Protein AF-A0A1I5K0F8-F1 (afdb_monomer_lite)

Organism: NCBI:txid1523247

Secondary structure (DSSP, 8-state):
------S-EEEEEEE---TTSS--EEEE-HHHHTT-EEEEEE--SSSS-PPPPPTT-EEEEEEGGG-TTSEEEEEEPPPPPP-

Sequence (83 aa):
MSGTHLGLYRGVVEEGADPAARGRVLVSVPAVLGGALRRAERSVDRPGAVEPLAAGTAVWVQFEDGDADRPVVVGCVPGPPEP

Structure (mmCIF, N/CA/C/O backbone):
data_AF-A0A1I5K0F8-F1
#
_entry.id   AF-A0A1I5K0F8-F1
#
loop_
_atom_site.group_PDB
_atom_site.id
_atom_site.type_symbol
_atom_site.label_atom_id
_atom_site.label_alt_id
_atom_site.label_comp_id
_atom_site.label_asym_id
_atom_site.label_entity_id
_atom_site.label_seq_id
_atom_site.pdbx_PDB_ins_code
_atom_site.Cartn_x
_atom_site.Cartn_y
_atom_site.Cartn_z
_atom_site.occupancy
_atom_site.B_iso_or_equiv
_atom_site.auth_seq_id
_atom_site.auth_comp_id
_atom_site.auth_asym_id
_atom_site.auth_atom_id
_atom_site.pdbx_PDB_model_num
ATOM 1 N N . MET A 1 1 ? -12.515 -3.436 13.218 1.00 47.41 1 MET A N 1
ATOM 2 C CA . MET A 1 1 ? -13.629 -2.503 12.949 1.00 47.41 1 MET A CA 1
ATOM 3 C C . MET A 1 1 ? -13.840 -2.505 11.450 1.00 47.41 1 MET A C 1
ATOM 5 O O . MET A 1 1 ? -12.889 -2.196 10.754 1.00 47.41 1 MET A O 1
ATOM 9 N N . SER A 1 2 ? -15.008 -2.922 10.959 1.00 56.12 2 SER A N 1
ATOM 10 C CA . SER A 1 2 ? -15.318 -2.872 9.524 1.00 56.12 2 SER A CA 1
ATOM 11 C C . SER A 1 2 ? -15.988 -1.531 9.241 1.00 56.12 2 SER A C 1
ATOM 13 O O . SER A 1 2 ? -17.199 -1.402 9.399 1.00 56.12 2 SER A O 1
ATOM 15 N N . GLY A 1 3 ? -15.183 -0.509 8.961 1.00 66.44 3 GLY A N 1
ATOM 16 C CA . GLY A 1 3 ? -15.647 0.788 8.474 1.00 66.44 3 GLY A CA 1
ATOM 17 C C . GLY A 1 3 ? -15.186 0.979 7.033 1.00 66.44 3 GLY A C 1
ATOM 18 O O . GLY A 1 3 ? -14.161 0.434 6.645 1.00 66.44 3 GLY A O 1
ATOM 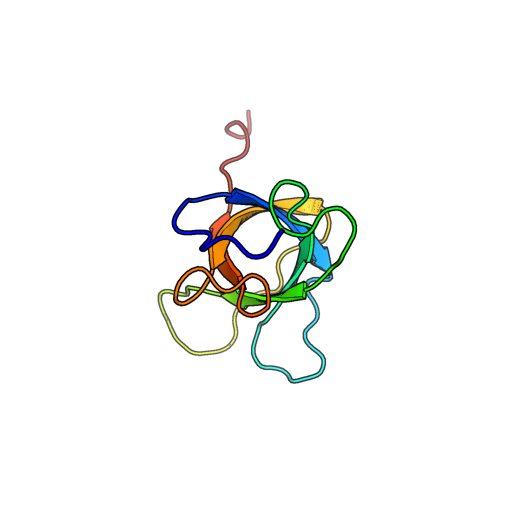19 N N . THR A 1 4 ? -15.936 1.731 6.234 1.00 80.75 4 THR A N 1
ATOM 20 C CA . THR A 1 4 ? -15.541 2.071 4.862 1.00 80.75 4 THR A CA 1
ATOM 21 C C . THR A 1 4 ? -14.436 3.133 4.893 1.00 80.75 4 THR A C 1
ATOM 23 O O . THR A 1 4 ? -14.639 4.232 5.415 1.00 80.75 4 THR A O 1
ATOM 26 N N . HIS A 1 5 ? -13.258 2.820 4.354 1.00 88.31 5 HIS A N 1
ATOM 27 C CA . HIS A 1 5 ? -12.065 3.672 4.404 1.00 88.31 5 HIS A CA 1
ATOM 28 C C . HIS A 1 5 ? -11.936 4.564 3.160 1.00 88.31 5 HIS A C 1
ATOM 30 O O . HIS A 1 5 ? -11.157 4.282 2.257 1.00 88.31 5 HIS A O 1
ATOM 36 N N . LEU A 1 6 ? -12.700 5.659 3.109 1.00 88.06 6 LEU A N 1
ATOM 37 C CA . LEU A 1 6 ? -12.805 6.536 1.925 1.00 88.06 6 LEU A CA 1
ATOM 38 C C . LEU A 1 6 ? -11.746 7.655 1.843 1.00 88.06 6 LEU A C 1
ATOM 40 O O . LEU A 1 6 ? -11.845 8.542 1.000 1.00 88.06 6 LEU A O 1
ATOM 44 N N . GLY A 1 7 ? -10.771 7.669 2.754 1.00 93.56 7 GLY A N 1
ATOM 45 C CA . GLY A 1 7 ? -9.732 8.699 2.813 1.00 93.56 7 GLY A CA 1
ATOM 46 C C . GLY A 1 7 ? -8.429 8.328 2.101 1.00 93.56 7 GLY A C 1
ATOM 47 O O . GLY A 1 7 ? -8.230 7.204 1.646 1.00 93.56 7 GLY A O 1
ATOM 48 N N . LEU A 1 8 ? -7.499 9.286 2.088 1.00 96.69 8 LEU A N 1
ATOM 49 C CA . LEU A 1 8 ? -6.084 9.037 1.818 1.00 96.69 8 LEU A CA 1
ATOM 50 C C . LEU A 1 8 ? -5.375 8.671 3.120 1.00 96.69 8 LEU A C 1
ATOM 52 O O . LEU A 1 8 ? -5.436 9.412 4.103 1.00 96.69 8 LEU A O 1
ATOM 56 N N . TYR A 1 9 ? -4.659 7.554 3.110 1.00 97.50 9 TYR A N 1
ATOM 57 C CA . TYR A 1 9 ? -3.943 7.037 4.269 1.00 97.50 9 TYR A CA 1
ATOM 58 C C . TYR A 1 9 ? -2.442 6.976 4.012 1.00 97.50 9 TYR A C 1
ATOM 60 O O . TYR A 1 9 ? -1.978 6.829 2.880 1.00 97.50 9 TYR A O 1
ATOM 68 N N . ARG A 1 10 ? -1.672 7.089 5.096 1.00 97.62 10 ARG A N 1
ATOM 69 C CA . ARG A 1 10 ? -0.217 6.938 5.075 1.00 97.62 10 ARG A CA 1
ATOM 70 C C . ARG A 1 10 ? 0.146 5.466 5.122 1.00 97.62 10 ARG A C 1
ATOM 72 O O . ARG A 1 10 ? -0.264 4.770 6.051 1.00 97.62 10 ARG A O 1
ATOM 79 N N . GLY A 1 11 ? 0.952 5.039 4.160 1.00 97.38 11 GLY A N 1
ATOM 80 C CA . GLY A 1 11 ? 1.554 3.718 4.158 1.00 97.38 11 GLY A CA 1
ATOM 81 C C . GLY A 1 11 ? 3.052 3.755 3.905 1.00 97.38 11 GLY A C 1
ATOM 82 O O . GLY A 1 11 ? 3.624 4.795 3.557 1.00 97.38 11 GLY A O 1
ATOM 83 N N . VAL A 1 12 ? 3.672 2.596 4.082 1.00 97.88 12 VAL A N 1
ATOM 84 C CA . VAL A 1 12 ? 5.079 2.348 3.769 1.00 97.88 12 VAL A CA 1
ATOM 85 C C . VAL A 1 12 ? 5.159 1.089 2.921 1.00 97.88 12 VAL A C 1
ATOM 87 O O . VAL A 1 12 ? 4.464 0.110 3.188 1.00 97.88 12 VAL A O 1
ATOM 90 N N . VAL A 1 13 ? 5.981 1.126 1.875 1.00 97.75 13 VAL A N 1
ATOM 91 C CA . VAL A 1 13 ? 6.303 -0.063 1.084 1.00 97.75 13 VAL A CA 1
ATOM 92 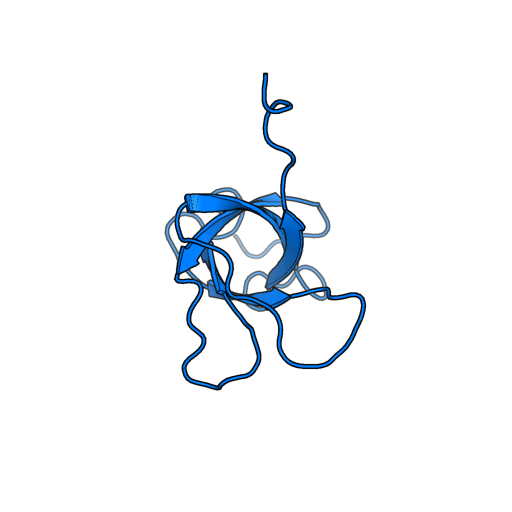C C . VAL A 1 13 ? 7.195 -0.971 1.920 1.00 97.75 13 VAL A C 1
ATOM 94 O O . VAL A 1 13 ? 8.297 -0.576 2.280 1.00 97.75 13 VAL A O 1
ATOM 97 N N . GLU A 1 14 ? 6.748 -2.189 2.201 1.00 97.75 14 GLU A N 1
ATOM 98 C CA . GLU A 1 14 ? 7.564 -3.191 2.904 1.00 97.75 14 GLU A CA 1
ATOM 99 C C . GLU A 1 14 ? 8.361 -4.054 1.915 1.00 97.75 14 GLU A C 1
ATOM 101 O O . GLU A 1 14 ? 9.467 -4.497 2.206 1.00 97.75 14 GLU A O 1
ATOM 106 N N . GLU A 1 15 ? 7.824 -4.273 0.710 1.00 96.69 15 GLU A N 1
ATOM 107 C CA . GLU A 1 15 ? 8.478 -5.053 -0.343 1.00 96.69 15 GLU A CA 1
ATOM 108 C C . GLU A 1 15 ? 7.958 -4.620 -1.722 1.00 96.69 15 GLU A C 1
ATOM 110 O O . GLU A 1 15 ? 6.749 -4.615 -1.971 1.00 96.69 15 GLU A O 1
ATOM 115 N N . GLY A 1 16 ? 8.878 -4.271 -2.626 1.00 93.25 16 GLY A N 1
ATOM 116 C CA . GLY A 1 16 ? 8.559 -3.819 -3.983 1.00 93.25 16 GLY A CA 1
ATOM 117 C C . GLY A 1 16 ? 8.369 -4.931 -5.018 1.00 93.25 16 GLY A C 1
ATOM 118 O O . GLY A 1 16 ? 7.830 -4.676 -6.093 1.00 93.25 16 GLY A O 1
ATOM 119 N N . ALA A 1 17 ? 8.838 -6.146 -4.726 1.00 89.94 17 ALA A N 1
ATOM 120 C CA . ALA A 1 17 ? 8.773 -7.271 -5.650 1.00 89.94 17 ALA A CA 1
ATOM 121 C C . ALA A 1 17 ? 7.363 -7.882 -5.680 1.00 89.94 17 ALA A C 1
ATOM 123 O O . ALA A 1 17 ? 6.791 -8.219 -4.641 1.00 89.94 17 ALA A O 1
ATOM 124 N N . ASP A 1 18 ? 6.818 -8.075 -6.884 1.00 88.94 18 ASP A N 1
ATOM 125 C CA . ASP A 1 18 ? 5.543 -8.763 -7.088 1.00 88.94 18 ASP A CA 1
ATOM 126 C C . ASP A 1 18 ? 5.769 -10.148 -7.709 1.00 88.94 18 ASP A C 1
ATOM 128 O O . ASP A 1 18 ? 6.075 -10.231 -8.901 1.00 88.94 18 ASP A O 1
ATOM 132 N N . PRO A 1 19 ? 5.548 -11.245 -6.960 1.00 88.06 19 PRO A N 1
ATOM 133 C CA . PRO A 1 19 ? 5.656 -12.602 -7.493 1.00 88.06 19 PRO A CA 1
ATOM 134 C C . PRO A 1 19 ? 4.730 -12.882 -8.684 1.00 88.06 19 PRO A C 1
ATOM 136 O O . PRO A 1 19 ? 5.013 -13.771 -9.479 1.00 88.06 19 PRO A O 1
ATOM 139 N N . ALA A 1 20 ? 3.624 -12.139 -8.821 1.00 89.50 20 ALA A N 1
ATOM 140 C CA . ALA A 1 20 ? 2.703 -12.287 -9.948 1.00 89.50 20 ALA A CA 1
ATOM 141 C C . ALA A 1 20 ? 3.072 -11.414 -11.159 1.00 89.50 20 ALA A C 1
ATOM 143 O O . ALA A 1 20 ? 2.323 -11.403 -12.133 1.00 89.50 20 ALA A O 1
ATOM 144 N N . ALA A 1 21 ? 4.172 -10.654 -11.087 1.00 86.31 21 ALA A N 1
ATOM 145 C CA . ALA A 1 21 ? 4.625 -9.738 -12.133 1.00 86.31 21 ALA A CA 1
ATOM 146 C C . ALA A 1 21 ? 3.549 -8.734 -12.607 1.00 86.31 21 ALA A C 1
ATOM 148 O O . ALA A 1 21 ? 3.524 -8.349 -13.774 1.00 86.31 21 ALA A O 1
ATOM 149 N N . ARG A 1 22 ? 2.660 -8.290 -11.703 1.00 86.81 22 ARG A N 1
ATOM 150 C CA . ARG A 1 22 ? 1.623 -7.275 -11.982 1.00 86.81 22 ARG A CA 1
ATOM 151 C C . ARG A 1 22 ? 2.035 -5.861 -11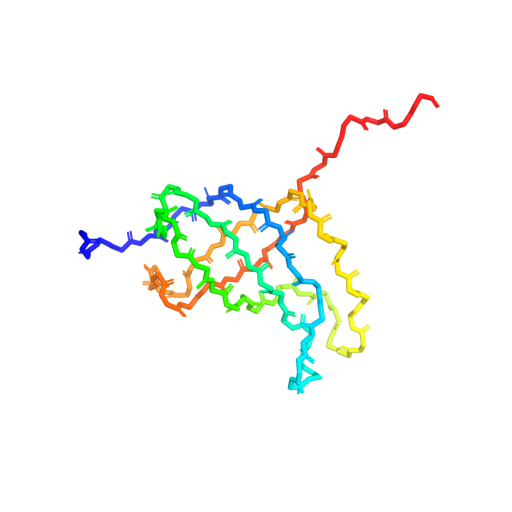.564 1.00 86.81 22 ARG A C 1
ATOM 153 O O . ARG A 1 22 ? 1.313 -4.914 -11.848 1.00 86.81 22 ARG A O 1
ATOM 160 N N . GLY A 1 23 ? 3.179 -5.715 -10.893 1.00 88.81 23 GLY A N 1
ATOM 161 C CA . GLY A 1 23 ? 3.684 -4.428 -10.404 1.00 88.81 23 GLY A CA 1
ATOM 162 C C . GLY A 1 23 ? 3.104 -3.991 -9.054 1.00 88.81 23 GLY A C 1
ATOM 163 O O . GLY A 1 23 ? 3.224 -2.820 -8.700 1.00 88.81 23 GLY A O 1
ATOM 164 N N . ARG A 1 24 ? 2.482 -4.902 -8.295 1.00 94.00 24 ARG A N 1
ATOM 165 C CA . ARG A 1 24 ? 1.952 -4.627 -6.947 1.00 94.00 24 ARG A CA 1
ATOM 166 C C . ARG A 1 24 ? 3.072 -4.491 -5.918 1.00 94.00 24 ARG A C 1
ATOM 168 O O . ARG A 1 24 ? 4.166 -5.009 -6.108 1.00 94.00 24 ARG A O 1
ATOM 175 N N . VAL A 1 25 ? 2.777 -3.863 -4.786 1.00 96.12 25 VAL A N 1
ATOM 176 C CA . VAL A 1 25 ? 3.737 -3.696 -3.679 1.00 96.12 25 VAL A CA 1
ATOM 177 C C . VAL A 1 25 ? 3.140 -4.174 -2.360 1.00 96.12 25 VAL A C 1
ATOM 179 O O . VAL A 1 25 ? 1.934 -4.051 -2.155 1.00 96.12 25 VAL A O 1
ATOM 182 N N . LEU A 1 26 ? 3.948 -4.743 -1.456 1.00 97.81 26 LEU A N 1
ATOM 183 C CA . LEU A 1 26 ? 3.504 -4.925 -0.068 1.00 97.81 26 LEU A CA 1
ATOM 184 C C . LEU A 1 26 ? 3.482 -3.574 0.613 1.00 97.81 26 LEU A C 1
ATOM 186 O O . LEU A 1 26 ? 4.491 -2.870 0.581 1.00 97.81 26 LEU A O 1
ATOM 190 N N . VAL A 1 27 ? 2.389 -3.264 1.293 1.00 98.25 27 VAL A N 1
ATOM 191 C CA . VAL A 1 27 ? 2.308 -2.065 2.118 1.00 98.25 27 VAL A CA 1
ATOM 192 C C . VAL A 1 27 ? 1.837 -2.386 3.523 1.00 98.25 27 VAL A C 1
ATOM 194 O O . VAL A 1 27 ? 0.984 -3.257 3.733 1.00 98.25 27 VAL A O 1
ATOM 197 N N . SER A 1 28 ? 2.374 -1.632 4.473 1.00 98.31 28 SER A N 1
ATOM 198 C CA . SER A 1 28 ? 1.762 -1.409 5.775 1.00 98.31 28 SER A CA 1
ATOM 199 C C . SER A 1 28 ? 0.946 -0.114 5.724 1.00 98.31 28 SER A C 1
ATOM 201 O O . SER A 1 28 ? 1.351 0.870 5.103 1.00 98.31 28 SER A O 1
ATOM 203 N N . VAL A 1 29 ? -0.230 -0.109 6.359 1.00 98.00 29 VAL A N 1
ATOM 204 C CA . VAL A 1 29 ? -1.082 1.086 6.519 1.00 98.00 29 VAL A CA 1
ATOM 205 C C . VAL A 1 29 ? -1.639 1.084 7.944 1.00 98.00 29 VAL A C 1
ATOM 207 O O . VAL A 1 29 ? -2.771 0.644 8.153 1.00 98.00 29 VAL A O 1
ATOM 210 N N . PRO A 1 30 ? -0.870 1.528 8.956 1.00 96.56 30 PRO A N 1
ATOM 211 C CA . PRO A 1 30 ? -1.219 1.283 10.358 1.00 96.56 30 PRO A CA 1
ATOM 212 C C . PRO A 1 30 ? -2.590 1.812 10.788 1.00 96.56 30 PRO A C 1
ATOM 214 O O . PRO A 1 30 ? -3.280 1.178 11.581 1.00 96.56 30 PRO A O 1
ATOM 217 N N . ALA A 1 31 ? -3.024 2.937 10.215 1.00 95.56 31 ALA A N 1
ATOM 218 C CA . ALA A 1 31 ? -4.317 3.548 10.519 1.00 95.56 31 ALA A CA 1
ATOM 219 C C . ALA A 1 31 ? -5.535 2.718 10.058 1.00 95.56 31 ALA A C 1
ATOM 221 O O . ALA A 1 31 ? -6.641 2.965 10.532 1.00 95.56 31 ALA A O 1
ATOM 222 N N . VAL A 1 32 ? -5.347 1.763 9.138 1.00 96.06 32 VAL A N 1
ATOM 223 C CA . VAL A 1 32 ? -6.427 0.939 8.560 1.00 96.06 32 VAL A CA 1
ATOM 224 C C . VAL A 1 32 ? -6.196 -0.549 8.817 1.00 96.06 32 VAL A C 1
ATOM 226 O O . VAL A 1 32 ? -7.089 -1.246 9.286 1.00 96.06 32 VAL A O 1
ATOM 229 N N . LEU A 1 33 ? -4.978 -1.031 8.569 1.00 95.50 33 LEU A N 1
ATOM 230 C CA . LEU A 1 33 ? -4.600 -2.442 8.665 1.00 95.50 33 LEU A CA 1
ATOM 231 C C . LEU A 1 33 ? -4.042 -2.831 10.044 1.00 95.50 33 LEU A C 1
ATOM 233 O O . LEU A 1 33 ? -3.809 -4.013 10.307 1.00 95.50 33 LEU A O 1
ATOM 237 N N . GLY A 1 34 ? -3.792 -1.858 10.927 1.00 93.75 34 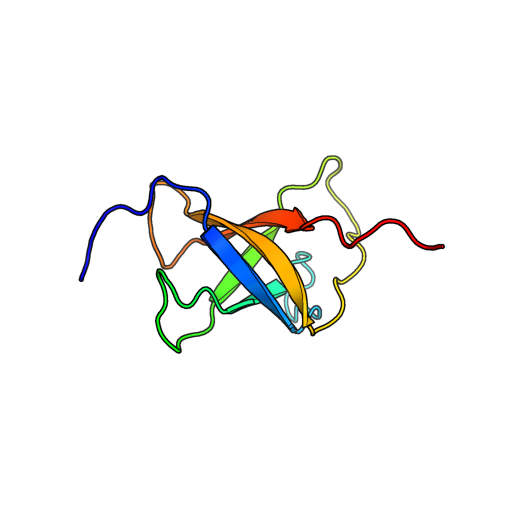GLY A N 1
ATOM 238 C CA . GLY A 1 34 ? -3.105 -2.088 12.196 1.00 93.75 34 GLY A CA 1
ATOM 239 C C . GLY A 1 34 ? -1.674 -2.578 11.962 1.00 93.75 34 GLY A C 1
ATOM 240 O O . GLY A 1 34 ? -0.809 -1.807 11.565 1.00 93.75 34 GLY A O 1
ATOM 241 N N . GLY A 1 35 ? -1.422 -3.866 12.198 1.00 94.19 35 GLY A N 1
ATOM 242 C CA . GLY A 1 35 ? -0.128 -4.507 11.925 1.00 94.19 35 GLY A CA 1
ATOM 243 C C . GLY A 1 35 ? -0.117 -5.412 10.692 1.00 94.19 35 GLY A C 1
ATOM 244 O O . GLY A 1 35 ? 0.912 -6.007 10.385 1.00 94.19 35 GLY A O 1
ATOM 245 N N . ALA A 1 36 ? -1.253 -5.574 10.009 1.00 96.94 36 ALA A N 1
ATOM 246 C CA . ALA A 1 36 ? -1.337 -6.451 8.852 1.00 96.94 36 ALA A CA 1
ATOM 247 C C . ALA A 1 36 ? -0.720 -5.801 7.607 1.00 96.94 36 ALA A C 1
ATOM 249 O O . ALA A 1 36 ? -0.791 -4.588 7.409 1.00 96.94 36 ALA A O 1
ATOM 250 N N . LEU A 1 37 ? -0.167 -6.647 6.740 1.00 97.69 37 LEU A N 1
ATOM 251 C CA . LEU A 1 37 ? 0.332 -6.252 5.430 1.00 97.69 37 LEU A CA 1
ATOM 252 C C . LEU A 1 37 ? -0.665 -6.647 4.343 1.00 97.69 37 LEU A C 1
ATOM 254 O O . LEU A 1 37 ? -1.378 -7.654 4.461 1.00 97.69 37 LEU A O 1
ATOM 258 N N . ARG A 1 38 ? -0.702 -5.861 3.268 1.00 97.44 38 ARG A N 1
ATOM 259 C CA . ARG A 1 38 ? -1.518 -6.142 2.083 1.00 97.44 38 ARG A CA 1
ATOM 260 C C . ARG A 1 38 ? -0.742 -5.833 0.812 1.00 97.44 38 ARG A C 1
ATOM 262 O O . ARG A 1 38 ? 0.051 -4.895 0.774 1.00 97.44 38 ARG A O 1
ATOM 269 N N . ARG A 1 39 ? -0.960 -6.639 -0.231 1.00 96.75 39 ARG A N 1
ATOM 270 C CA . ARG A 1 39 ? -0.479 -6.318 -1.579 1.00 96.75 39 ARG A CA 1
ATOM 271 C C . ARG A 1 39 ? -1.414 -5.267 -2.161 1.00 96.75 39 ARG A C 1
ATOM 273 O O . ARG A 1 39 ? -2.604 -5.527 -2.286 1.00 96.75 39 ARG A O 1
ATOM 280 N N . ALA A 1 40 ? -0.865 -4.111 -2.496 1.00 97.12 40 ALA A N 1
ATOM 281 C CA . ALA A 1 40 ? -1.596 -3.013 -3.098 1.00 97.12 40 ALA A CA 1
ATOM 282 C C . ALA A 1 40 ? -1.347 -2.954 -4.602 1.00 97.12 40 ALA A C 1
ATOM 284 O O . ALA A 1 40 ? -0.205 -3.088 -5.057 1.00 97.12 40 ALA A O 1
ATOM 285 N N . GLU A 1 41 ? -2.417 -2.716 -5.356 1.00 95.50 41 GLU A N 1
ATOM 286 C CA . GLU A 1 41 ? -2.302 -2.256 -6.739 1.00 95.50 41 GLU A CA 1
ATOM 287 C C . GLU A 1 41 ? -1.654 -0.866 -6.768 1.00 95.50 41 GLU A C 1
ATOM 289 O O . GLU A 1 41 ? -1.587 -0.163 -5.755 1.00 95.50 41 GLU A O 1
ATOM 294 N N . ARG A 1 42 ? -1.156 -0.453 -7.933 1.00 93.94 42 ARG A N 1
ATOM 295 C CA . ARG A 1 42 ? -0.562 0.875 -8.115 1.00 93.94 42 ARG A CA 1
ATOM 296 C C . ARG A 1 42 ? -1.341 1.658 -9.154 1.00 93.94 42 ARG A C 1
ATOM 298 O O . ARG A 1 42 ? -1.503 1.200 -10.281 1.00 93.94 42 ARG A O 1
ATOM 305 N N . SER A 1 43 ? -1.759 2.862 -8.785 1.00 93.31 43 SER A N 1
ATOM 306 C CA . SER A 1 43 ? -2.224 3.857 -9.745 1.00 93.31 43 SER A CA 1
ATOM 307 C C . SER A 1 43 ? -1.015 4.346 -10.536 1.00 93.31 43 SER A C 1
ATOM 309 O O . SER A 1 43 ? -0.113 4.964 -9.971 1.00 93.31 43 SER A O 1
ATOM 311 N N . VAL A 1 44 ? -0.971 4.025 -11.825 1.00 88.44 44 VAL A N 1
ATOM 312 C CA . VAL A 1 44 ? 0.136 4.372 -12.722 1.00 88.44 44 VAL A CA 1
ATOM 313 C C . VAL A 1 44 ? -0.393 5.028 -13.987 1.00 88.44 44 VAL A C 1
ATOM 315 O O . VAL A 1 44 ? -1.428 4.625 -14.512 1.00 88.44 44 VAL A O 1
ATOM 318 N N . ASP A 1 45 ? 0.345 6.011 -14.498 1.00 82.44 45 ASP A N 1
ATOM 319 C CA . ASP A 1 45 ? -0.071 6.781 -15.677 1.00 82.44 45 ASP A CA 1
ATOM 320 C C . ASP A 1 45 ? -0.047 5.953 -16.965 1.00 82.44 45 ASP A C 1
ATOM 322 O O . ASP A 1 45 ? -0.793 6.222 -17.907 1.00 82.44 45 ASP A O 1
ATOM 326 N N . ARG A 1 46 ? 0.830 4.943 -17.030 1.00 79.69 46 ARG A N 1
ATOM 327 C CA . ARG A 1 46 ? 0.914 4.022 -18.163 1.00 79.69 46 ARG A CA 1
ATOM 328 C C . ARG A 1 46 ? 0.932 2.566 -17.703 1.00 79.69 46 ARG A C 1
ATOM 330 O O . ARG A 1 46 ? 1.753 2.217 -16.855 1.00 79.69 46 ARG A O 1
ATOM 337 N N . PRO A 1 47 ? 0.082 1.703 -18.288 1.00 73.75 47 PRO A N 1
ATOM 338 C CA . PRO A 1 47 ? 0.148 0.268 -18.050 1.00 73.75 47 PRO A CA 1
ATOM 339 C C . PRO A 1 47 ? 1.448 -0.300 -18.638 1.00 73.75 47 PRO A C 1
ATOM 341 O O . PRO A 1 47 ? 1.850 0.073 -19.741 1.00 73.75 47 PRO A O 1
ATOM 344 N N . GLY A 1 48 ? 2.112 -1.204 -17.915 1.00 74.31 48 GLY A N 1
ATOM 345 C CA . GLY A 1 48 ? 3.3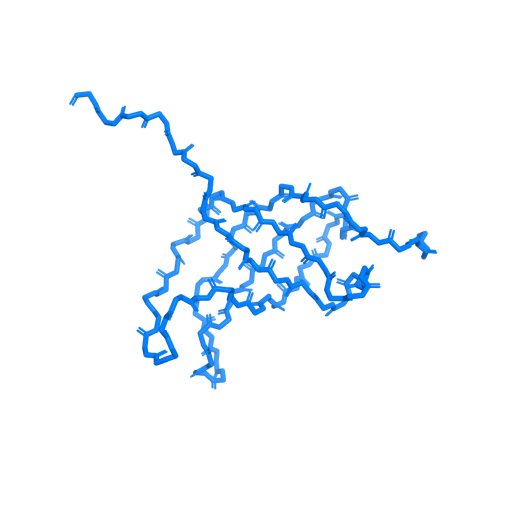63 -1.827 -18.355 1.00 74.31 48 GLY A CA 1
ATOM 346 C C . GLY A 1 48 ? 4.325 -2.115 -17.205 1.00 74.31 48 GLY A C 1
ATOM 347 O O . GLY A 1 48 ? 3.903 -2.283 -16.063 1.00 74.31 48 GLY A O 1
ATOM 348 N N . ALA A 1 49 ? 5.623 -2.183 -17.516 1.00 67.69 49 ALA A N 1
ATOM 349 C CA . ALA A 1 49 ? 6.671 -2.378 -16.520 1.00 67.69 49 ALA A CA 1
ATOM 350 C C . ALA A 1 49 ? 6.763 -1.147 -15.611 1.00 67.69 49 ALA A C 1
ATOM 352 O O . ALA A 1 49 ? 7.278 -0.101 -16.004 1.00 67.69 49 ALA A O 1
ATOM 353 N N . VAL A 1 50 ? 6.233 -1.278 -14.399 1.00 76.00 50 VAL A N 1
ATOM 354 C CA . VAL A 1 50 ? 6.360 -0.265 -13.357 1.00 76.00 50 VAL A CA 1
ATOM 355 C C . VAL A 1 50 ? 7.616 -0.574 -12.558 1.00 76.00 50 VAL A C 1
ATOM 357 O O . VAL A 1 50 ? 7.765 -1.692 -12.061 1.00 76.00 50 VAL A O 1
ATOM 360 N N . GLU A 1 51 ? 8.514 0.400 -12.416 1.00 83.19 51 GLU A N 1
ATOM 361 C CA . GLU A 1 51 ? 9.704 0.209 -11.588 1.00 83.19 51 GLU A CA 1
ATOM 362 C C . GLU A 1 51 ? 9.305 -0.130 -10.144 1.00 83.19 51 GLU A C 1
ATOM 364 O O . GLU A 1 51 ? 8.399 0.519 -9.595 1.00 83.19 51 GLU A O 1
ATOM 369 N N . PRO A 1 52 ? 9.935 -1.141 -9.516 1.00 85.50 52 PRO A N 1
ATOM 370 C CA . PRO A 1 52 ? 9.659 -1.483 -8.128 1.00 85.50 52 PRO A CA 1
ATOM 371 C C . PRO A 1 52 ? 9.930 -0.290 -7.212 1.00 85.50 52 PRO A C 1
ATOM 373 O O . PRO A 1 52 ? 10.960 0.370 -7.328 1.00 85.50 52 PRO A O 1
ATOM 376 N N . LEU A 1 53 ? 9.030 -0.035 -6.262 1.00 91.56 53 LEU A N 1
ATOM 377 C CA . LEU A 1 53 ? 9.326 0.899 -5.178 1.00 91.56 53 LEU A CA 1
ATOM 378 C C . LEU A 1 53 ? 10.245 0.218 -4.163 1.00 91.56 53 LEU A C 1
ATOM 380 O O . LEU A 1 53 ? 10.028 -0.940 -3.803 1.00 91.56 53 LEU A O 1
ATOM 384 N N . ALA A 1 54 ? 11.252 0.940 -3.679 1.00 93.38 54 ALA A N 1
ATOM 385 C CA . ALA A 1 54 ? 12.128 0.431 -2.634 1.00 93.38 54 ALA A CA 1
ATOM 386 C C . ALA A 1 54 ? 11.353 0.234 -1.320 1.00 93.38 54 ALA A C 1
ATOM 388 O O . ALA A 1 54 ? 10.463 1.024 -0.985 1.00 93.38 54 ALA A O 1
ATOM 389 N N . ALA A 1 55 ? 11.722 -0.791 -0.552 1.00 96.25 55 ALA A N 1
ATOM 390 C CA . ALA A 1 55 ? 11.253 -0.936 0.822 1.00 96.25 55 ALA A CA 1
ATOM 391 C C . ALA A 1 55 ? 11.603 0.318 1.649 1.00 96.25 55 ALA A C 1
ATOM 393 O O . ALA A 1 55 ? 12.658 0.922 1.460 1.00 96.25 55 ALA A O 1
ATOM 394 N N . GLY A 1 56 ? 10.703 0.729 2.540 1.00 95.75 56 GLY A N 1
ATOM 395 C CA . GLY A 1 56 ? 10.786 1.979 3.298 1.00 95.75 56 GLY A CA 1
ATOM 396 C C . GLY A 1 56 ? 10.221 3.208 2.572 1.00 95.75 56 GLY A C 1
ATOM 397 O O . GLY A 1 56 ? 10.089 4.263 3.191 1.00 95.75 56 GLY A O 1
ATOM 398 N N . THR A 1 57 ? 9.836 3.101 1.294 1.00 95.94 57 THR A N 1
ATOM 399 C CA . THR A 1 57 ? 9.241 4.229 0.555 1.00 95.94 57 THR A CA 1
ATOM 400 C C . THR A 1 57 ? 7.892 4.618 1.162 1.00 95.94 57 THR A C 1
ATOM 402 O O . THR A 1 57 ? 6.976 3.796 1.237 1.00 95.94 57 THR A O 1
ATOM 405 N N . ALA A 1 58 ? 7.744 5.882 1.566 1.00 96.88 58 ALA A N 1
ATOM 406 C CA . ALA A 1 58 ? 6.482 6.414 2.070 1.00 96.88 58 ALA A CA 1
ATOM 407 C C . ALA A 1 58 ? 5.495 6.675 0.921 1.00 96.88 58 ALA A C 1
ATOM 409 O O . ALA A 1 58 ? 5.841 7.302 -0.082 1.00 96.88 58 ALA A O 1
ATOM 410 N N . VAL A 1 59 ? 4.247 6.231 1.081 1.00 97.50 59 VAL A N 1
ATOM 411 C CA . VAL A 1 59 ? 3.216 6.275 0.032 1.00 97.50 59 VAL A CA 1
ATOM 412 C C . VAL A 1 59 ? 1.868 6.773 0.550 1.00 97.50 59 VAL A C 1
ATOM 414 O O . VAL A 1 59 ? 1.545 6.657 1.737 1.00 97.50 59 VAL A O 1
ATOM 417 N N . TRP A 1 60 ? 1.073 7.320 -0.368 1.00 97.75 60 TRP A N 1
ATOM 418 C CA . TRP A 1 60 ? -0.353 7.560 -0.182 1.00 97.75 60 TRP A CA 1
ATOM 419 C C . TRP A 1 60 ? -1.147 6.348 -0.664 1.00 97.75 60 TRP A C 1
ATOM 421 O O . TRP A 1 60 ? -0.943 5.869 -1.782 1.00 97.75 60 TRP A O 1
ATOM 431 N N . VAL A 1 61 ? -2.061 5.869 0.178 1.00 98.31 61 VAL A N 1
ATOM 432 C CA . VAL A 1 61 ? -2.881 4.681 -0.077 1.00 98.31 61 VAL A CA 1
ATOM 433 C C . VAL A 1 61 ? -4.361 5.039 0.014 1.00 98.31 61 VAL A C 1
ATOM 435 O O . VAL A 1 61 ? -4.782 5.712 0.954 1.00 98.31 61 VAL A O 1
ATOM 438 N N . GLN A 1 62 ? -5.139 4.575 -0.960 1.00 97.75 62 GLN A N 1
ATOM 439 C CA . GLN A 1 62 ? -6.601 4.509 -0.905 1.00 97.75 62 GLN A CA 1
ATOM 440 C C . GLN A 1 62 ? -7.044 3.046 -0.919 1.00 97.75 62 GLN A C 1
ATOM 442 O O . GLN A 1 62 ? -6.226 2.146 -1.102 1.00 97.75 62 GLN A O 1
ATOM 447 N N . PHE A 1 63 ? -8.336 2.816 -0.733 1.00 97.31 63 PHE A N 1
ATOM 448 C CA . PHE A 1 63 ? -8.939 1.491 -0.708 1.00 97.31 63 PHE A CA 1
ATOM 449 C C . PHE A 1 63 ? -10.113 1.470 -1.687 1.00 97.31 63 PHE A C 1
ATOM 451 O O . PHE A 1 63 ? -10.968 2.356 -1.624 1.00 97.31 63 PHE A O 1
ATOM 458 N N . GLU A 1 64 ? -10.144 0.510 -2.616 1.00 96.12 64 GLU A N 1
ATOM 459 C CA . GLU A 1 64 ? -11.241 0.391 -3.586 1.00 96.12 64 GLU A CA 1
ATOM 460 C C . GLU A 1 64 ? -12.561 0.182 -2.839 1.00 96.12 64 GLU A C 1
ATOM 462 O O . GLU A 1 64 ? -12.658 -0.704 -1.994 1.00 96.12 64 GLU A O 1
ATOM 467 N N . ASP A 1 65 ? -13.555 1.035 -3.097 1.00 94.00 6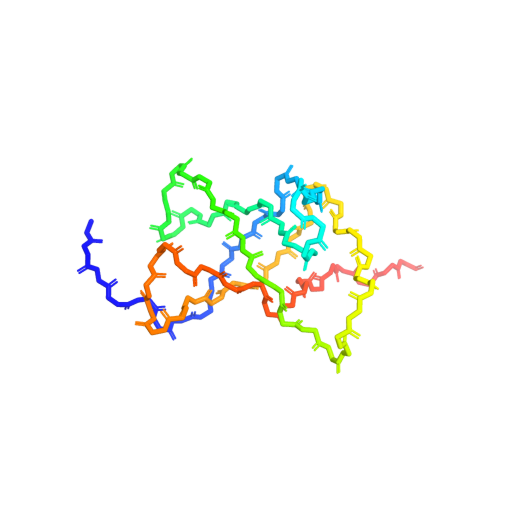5 ASP A N 1
ATOM 468 C CA . ASP A 1 65 ? -14.834 1.066 -2.368 1.00 94.00 65 ASP A CA 1
ATOM 469 C C . ASP A 1 65 ? -14.684 1.167 -0.832 1.00 94.00 65 ASP A C 1
ATOM 471 O O . ASP A 1 65 ? -15.591 0.825 -0.072 1.00 94.00 65 ASP A O 1
ATOM 475 N N . GLY A 1 66 ? -13.528 1.649 -0.358 1.00 93.88 66 GLY A N 1
ATOM 476 C CA . GLY A 1 66 ? -13.163 1.701 1.055 1.00 93.88 66 GLY A CA 1
ATOM 477 C C . GLY A 1 66 ? -12.884 0.341 1.706 1.00 93.88 66 GLY A C 1
ATOM 478 O O . GLY A 1 66 ? -12.854 0.275 2.937 1.00 93.88 66 GLY A O 1
ATOM 479 N N . ASP A 1 67 ? -12.692 -0.720 0.919 1.00 94.88 67 ASP A N 1
ATOM 480 C CA . ASP A 1 67 ? -12.388 -2.074 1.383 1.00 94.88 67 ASP A CA 1
ATOM 481 C C . ASP A 1 67 ? -10.908 -2.218 1.772 1.00 94.88 67 ASP A C 1
ATOM 483 O O . ASP A 1 67 ? -10.008 -2.128 0.933 1.00 94.88 67 ASP A O 1
ATOM 487 N N . ALA A 1 68 ? -10.649 -2.494 3.054 1.00 95.00 68 ALA A N 1
ATOM 488 C CA . ALA A 1 68 ? -9.303 -2.666 3.599 1.00 95.00 68 ALA A CA 1
ATOM 489 C C . ALA A 1 68 ? -8.497 -3.794 2.920 1.00 95.00 68 ALA A C 1
ATOM 491 O O . ALA A 1 68 ? -7.264 -3.759 2.941 1.00 95.00 68 ALA A O 1
ATOM 492 N N . ASP A 1 69 ? -9.159 -4.774 2.298 1.00 95.56 69 ASP A N 1
ATOM 493 C CA . ASP A 1 69 ? -8.499 -5.860 1.573 1.00 95.56 69 ASP A CA 1
ATOM 494 C C . ASP A 1 69 ? -8.129 -5.493 0.125 1.00 95.56 69 ASP A C 1
ATOM 496 O O . ASP A 1 69 ? -7.414 -6.253 -0.535 1.00 95.56 69 ASP A O 1
ATOM 500 N N . ARG A 1 70 ? -8.528 -4.305 -0.353 1.00 96.44 70 ARG A N 1
ATOM 501 C CA . ARG A 1 70 ? -8.260 -3.808 -1.713 1.00 96.44 70 ARG A CA 1
ATOM 502 C C . ARG A 1 70 ? -7.511 -2.464 -1.727 1.00 96.44 70 ARG A C 1
ATOM 504 O O . ARG A 1 70 ? -8.036 -1.462 -2.220 1.00 96.44 70 ARG A O 1
ATOM 511 N N . PRO A 1 71 ? -6.282 -2.390 -1.184 1.00 97.62 71 PRO A N 1
ATOM 512 C CA . PRO A 1 71 ? -5.508 -1.156 -1.197 1.00 97.62 71 PRO A CA 1
ATOM 513 C C . PRO A 1 71 ? -4.955 -0.817 -2.587 1.00 97.62 71 PRO A C 1
ATOM 515 O O . PRO A 1 71 ? -4.542 -1.689 -3.354 1.00 97.62 71 PRO A O 1
ATOM 518 N N . VAL A 1 72 ? -4.848 0.482 -2.857 1.00 97.31 72 VAL A N 1
ATOM 519 C CA . VAL A 1 72 ? -4.225 1.061 -4.049 1.00 97.31 72 VAL A CA 1
ATOM 520 C C . VAL A 1 72 ? -3.242 2.143 -3.618 1.00 97.31 72 VAL A C 1
ATOM 522 O O . VAL A 1 72 ? -3.619 3.119 -2.966 1.00 97.31 72 VAL A O 1
ATOM 525 N N . VAL A 1 73 ? -1.974 2.002 -4.000 1.00 97.06 73 VAL A N 1
ATOM 526 C CA . VAL A 1 73 ? -0.987 3.082 -3.892 1.00 97.06 73 VAL A CA 1
ATOM 527 C C . VAL A 1 73 ? -1.283 4.104 -4.978 1.00 97.06 73 VAL A C 1
ATOM 529 O O . VAL A 1 73 ? -1.202 3.791 -6.165 1.00 97.06 73 VAL A O 1
ATOM 532 N N . VAL A 1 74 ? -1.601 5.331 -4.575 1.00 96.50 74 VAL A N 1
ATOM 533 C CA . VAL A 1 74 ? -1.963 6.418 -5.499 1.00 96.50 74 VAL A CA 1
ATOM 534 C C . VAL A 1 74 ? -0.842 7.428 -5.724 1.00 96.50 74 VAL A C 1
ATOM 536 O O . VAL A 1 74 ? -0.957 8.299 -6.578 1.00 96.50 74 VAL A O 1
ATOM 539 N N . GLY A 1 75 ? 0.259 7.302 -4.983 1.00 94.25 75 GLY A N 1
ATOM 540 C CA . GLY A 1 75 ? 1.457 8.104 -5.194 1.00 94.25 75 GLY A CA 1
ATOM 541 C C . GLY A 1 75 ? 2.498 7.907 -4.101 1.00 94.25 75 GLY A C 1
ATOM 542 O O . GLY A 1 75 ? 2.194 7.429 -3.004 1.00 94.25 75 GLY A O 1
ATOM 543 N N . CYS A 1 76 ? 3.732 8.305 -4.396 1.00 94.25 76 CYS A N 1
ATOM 544 C CA . CYS A 1 76 ? 4.770 8.445 -3.383 1.00 94.25 76 CYS A CA 1
ATOM 545 C C . CYS A 1 76 ? 4.554 9.737 -2.602 1.00 94.25 76 CYS A C 1
ATOM 547 O O . CYS A 1 76 ? 4.109 10.754 -3.137 1.00 94.25 76 CYS A O 1
ATOM 549 N N . VAL A 1 77 ? 4.893 9.702 -1.324 1.00 94.25 77 VAL A N 1
ATOM 550 C CA . VAL A 1 77 ? 4.964 10.917 -0.528 1.00 94.25 77 VAL A CA 1
ATOM 551 C C . VAL A 1 77 ? 6.253 11.635 -0.917 1.00 94.25 77 VAL A C 1
ATOM 553 O O . VAL A 1 77 ? 7.310 11.005 -0.869 1.00 94.25 77 VAL A O 1
ATOM 556 N N . PRO A 1 78 ? 6.203 12.935 -1.249 1.00 86.25 78 PRO A N 1
ATOM 557 C CA . PRO A 1 78 ? 7.413 13.712 -1.459 1.00 86.25 78 PRO A CA 1
ATOM 558 C C . PRO A 1 78 ? 8.317 13.654 -0.224 1.00 86.25 78 PRO A C 1
ATOM 560 O O . PRO A 1 78 ? 7.871 13.910 0.898 1.00 86.25 78 PRO A O 1
ATOM 563 N N . GLY A 1 79 ? 9.589 13.324 -0.435 1.00 77.25 79 GLY A N 1
ATOM 564 C CA . GLY A 1 79 ? 10.629 13.642 0.535 1.00 77.25 79 GLY A CA 1
ATOM 565 C C . GLY A 1 79 ? 10.879 15.155 0.575 1.00 77.25 79 GLY A C 1
ATOM 566 O O . GLY A 1 79 ? 10.372 15.886 -0.284 1.00 77.25 79 GLY A O 1
ATOM 567 N N . PRO A 1 80 ? 11.657 15.654 1.551 1.00 70.44 80 PRO A N 1
ATOM 568 C CA . PRO A 1 80 ? 12.240 16.984 1.415 1.00 70.44 80 PRO A CA 1
ATOM 569 C C . PRO A 1 80 ? 13.010 17.062 0.081 1.00 70.44 80 PRO A C 1
ATOM 571 O O . PRO A 1 80 ? 13.546 16.038 -0.352 1.00 70.44 80 PRO A O 1
ATOM 574 N N . PRO A 1 81 ? 13.053 18.230 -0.590 1.00 59.66 81 PRO A N 1
ATOM 575 C CA . PRO A 1 81 ? 13.897 18.391 -1.769 1.00 59.66 81 PRO A CA 1
ATOM 576 C C . PRO A 1 81 ? 15.337 18.001 -1.415 1.00 59.66 81 PRO A C 1
ATOM 578 O O . PRO A 1 81 ? 15.807 18.311 -0.316 1.00 59.66 81 PRO A O 1
ATOM 581 N N . GLU A 1 82 ? 16.010 17.295 -2.323 1.00 62.56 82 GLU A N 1
ATOM 582 C CA . GLU A 1 82 ? 17.449 17.071 -2.190 1.00 62.56 82 GLU A CA 1
ATOM 583 C C . GLU A 1 82 ? 18.166 18.437 -2.148 1.00 62.56 82 GLU A C 1
ATOM 585 O O . GLU A 1 82 ? 17.704 19.373 -2.812 1.00 62.56 82 GLU A O 1
ATOM 590 N N . PRO A 1 83 ? 19.210 18.587 -1.312 1.00 64.00 83 PRO A N 1
ATOM 591 C CA . PRO A 1 83 ? 19.917 19.854 -1.128 1.00 64.00 83 PRO A CA 1
ATOM 592 C C . PRO A 1 83 ? 20.593 20.374 -2.402 1.00 64.00 83 PRO A C 1
ATOM 594 O O . PRO A 1 83 ? 21.040 19.549 -3.230 1.00 64.00 83 PRO A O 1
#

InterPro domains:
  IPR006531 Gp5/Type VI secretion system Vgr protein, OB-fold domain [PF04717] (9-77)
  IPR037026 Vgr protein, OB-fold domain superfamily [G3DSA:2.40.50.230] (12-76)

Foldseek 3Di:
DDDQQADKFKKWFQAQDDPVQQRWTWIDGCVQQNPDIATEAEDDPDGDDDDGDDGGFIFIWAAVRSDSNHIYTDGTDDDPPDD

pLDDT: mean 89.89, std 11.07, range [47.41, 98.31]

Radius of gyration: 12.57 Å; chains: 1; bounding box: 36×32×31 Å